Protein AF-A0A0C2FFI2-F1 (afdb_monomer_lite)

Secondary structure (DSSP, 8-state):
--TT------SS-----TTGGG---HHHHHHHHHHT-B--EESTT-SSSSEE-SSPP-S--TTS----PPPSSPPPPPPP-SSPPTT-SS-TTTT-B---

Radius of gyration: 14.87 Å; chains: 1; bounding box: 32×34×38 Å

Sequence (100 aa):
MSDEICVQSNGSIKIFLGFRCEGGYPISAYRFLQEEGVVTGGKYRQKDVCQPYTFYPCGKHKDDPFYGPCPKELWRTPKCRRRCQHRYKKSYQQDKHFGM

InterPro domains:
  IPR000668 Peptidase C1A, papain C-terminal [PF00112] (20-98)
  IPR038765 Papain-like cysteine peptidase superfamily [SSF54001] (2-99)

Structure (mmCIF, N/CA/C/O backbone):
data_AF-A0A0C2FFI2-F1
#
_entry.id   AF-A0A0C2FFI2-F1
#
loop_
_atom_site.group_PDB
_atom_site.id
_atom_site.type_symbol
_atom_site.label_atom_id
_atom_site.label_alt_id
_atom_site.label_comp_id
_atom_site.label_asym_id
_atom_site.label_entity_id
_atom_site.label_seq_id
_atom_site.pdbx_PDB_ins_code
_atom_site.Cartn_x
_atom_site.Cartn_y
_atom_site.Cartn_z
_atom_site.occupancy
_atom_site.B_iso_or_equiv
_atom_site.auth_seq_id
_atom_site.auth_comp_id
_atom_site.auth_asym_id
_atom_site.auth_atom_id
_atom_site.pdbx_PDB_model_num
ATOM 1 N N . MET A 1 1 ? 4.949 -7.344 3.440 1.00 33.53 1 MET A N 1
ATOM 2 C CA . MET A 1 1 ? 4.106 -6.573 4.380 1.00 33.53 1 MET A CA 1
ATOM 3 C C . MET A 1 1 ? 3.985 -5.184 3.798 1.00 33.53 1 MET A C 1
ATOM 5 O O . MET A 1 1 ? 5.005 -4.607 3.467 1.00 33.53 1 MET A O 1
ATOM 9 N N . SER A 1 2 ? 2.754 -4.782 3.502 1.00 37.50 2 SER A N 1
ATOM 10 C CA . SER A 1 2 ? 2.402 -3.958 2.343 1.00 37.50 2 SER A CA 1
ATOM 11 C C . SER A 1 2 ? 2.824 -2.489 2.433 1.00 37.50 2 SER A C 1
ATOM 13 O O . SER A 1 2 ? 2.500 -1.805 3.401 1.00 37.50 2 SER A O 1
ATOM 15 N N . ASP A 1 3 ? 3.449 -2.003 1.358 1.00 41.41 3 ASP A N 1
ATOM 16 C CA . ASP A 1 3 ? 3.949 -0.636 1.119 1.00 41.41 3 ASP A CA 1
ATOM 17 C C . ASP A 1 3 ? 2.844 0.438 0.964 1.00 41.41 3 ASP A C 1
ATOM 19 O O . ASP A 1 3 ? 3.021 1.455 0.293 1.00 41.41 3 ASP A O 1
ATOM 23 N N . GLU A 1 4 ? 1.672 0.222 1.563 1.00 51.16 4 GLU A N 1
ATOM 24 C CA . GLU A 1 4 ? 0.473 1.059 1.397 1.00 51.16 4 GLU A CA 1
ATOM 25 C C . GLU A 1 4 ? -0.180 1.455 2.720 1.00 51.16 4 GLU A C 1
ATOM 27 O O . GLU A 1 4 ? -1.368 1.770 2.793 1.00 51.16 4 GLU A O 1
ATOM 32 N N . ILE A 1 5 ? 0.592 1.473 3.798 1.00 52.94 5 ILE A N 1
ATOM 33 C CA . ILE A 1 5 ? 0.086 1.969 5.067 1.00 52.94 5 ILE A CA 1
ATOM 34 C C . ILE A 1 5 ? 0.019 3.502 5.004 1.00 52.94 5 ILE A C 1
ATOM 36 O O . ILE A 1 5 ? 1.027 4.204 5.082 1.00 52.94 5 ILE A O 1
ATOM 40 N N . CYS A 1 6 ? -1.191 4.039 4.833 1.00 51.91 6 CYS A N 1
ATOM 41 C CA . CYS A 1 6 ? -1.430 5.467 4.984 1.00 51.91 6 CYS A CA 1
ATOM 42 C C . CYS A 1 6 ? -1.181 5.892 6.437 1.00 51.91 6 CYS A C 1
ATOM 44 O O . CYS A 1 6 ? -2.000 5.599 7.301 1.00 51.91 6 CYS A O 1
ATOM 46 N N . VAL A 1 7 ? -0.158 6.714 6.674 1.00 48.91 7 VAL A N 1
ATOM 47 C CA . VAL A 1 7 ? -0.076 7.547 7.881 1.00 48.91 7 VAL A CA 1
ATOM 48 C C . VAL A 1 7 ? -0.250 9.002 7.468 1.00 48.91 7 VAL A C 1
ATOM 50 O O . VAL A 1 7 ? 0.663 9.631 6.939 1.00 48.91 7 VAL A O 1
ATOM 53 N N . GLN A 1 8 ? -1.449 9.545 7.665 1.00 35.97 8 GLN A N 1
ATOM 54 C CA . GLN A 1 8 ? -1.663 10.991 7.690 1.00 35.97 8 GLN A CA 1
ATOM 55 C C . GLN A 1 8 ? -1.744 11.406 9.157 1.00 35.97 8 GLN A C 1
ATOM 57 O O . GLN A 1 8 ? -2.829 11.502 9.728 1.00 35.97 8 GLN A O 1
ATOM 62 N N . SER A 1 9 ? -0.590 11.631 9.782 1.00 37.09 9 SER A N 1
ATOM 63 C CA . SER A 1 9 ? -0.535 12.372 11.035 1.00 37.09 9 SER A CA 1
ATOM 64 C C . SER A 1 9 ? -0.761 13.844 10.696 1.00 37.09 9 SER A C 1
ATOM 66 O O . SER A 1 9 ? 0.033 14.475 10.001 1.00 37.09 9 SER A O 1
ATOM 68 N N . ASN A 1 10 ? -1.901 14.375 11.130 1.00 35.34 10 ASN A N 1
ATOM 69 C CA . ASN A 1 10 ? -2.296 15.771 10.974 1.00 35.34 10 ASN A CA 1
ATOM 70 C C . ASN A 1 10 ? -1.350 16.680 11.787 1.00 35.34 10 ASN A C 1
ATOM 72 O O . ASN A 1 10 ? -1.679 17.106 12.886 1.00 35.34 10 ASN A O 1
ATOM 76 N N . GLY A 1 11 ? -0.126 16.884 11.297 1.00 38.88 11 GLY A N 1
ATOM 77 C CA . GLY A 1 11 ? 0.853 17.843 11.816 1.00 38.88 11 GLY A CA 1
ATOM 78 C C . GLY A 1 11 ? 1.606 17.477 13.103 1.00 38.88 11 GLY A C 1
ATOM 79 O O . GLY A 1 11 ? 2.672 18.045 13.319 1.00 38.88 11 GLY A O 1
ATOM 80 N N . SER A 1 12 ? 1.138 16.530 13.924 1.00 29.36 12 SER A N 1
ATOM 81 C CA . SER A 1 12 ? 1.661 16.382 15.304 1.00 29.36 12 SER A CA 1
ATOM 82 C C . SER A 1 12 ? 2.531 15.151 15.576 1.00 29.36 12 SER A C 1
ATOM 84 O O . SER A 1 12 ? 3.064 15.015 16.672 1.00 29.36 12 SER A O 1
ATOM 86 N N . ILE A 1 13 ? 2.727 14.265 14.597 1.00 33.94 13 ILE A N 1
ATOM 87 C CA . ILE A 1 13 ? 3.638 13.119 14.732 1.00 33.94 13 ILE A CA 1
ATOM 88 C C . ILE A 1 13 ? 4.635 13.168 13.574 1.00 33.94 13 ILE A C 1
ATOM 90 O O . ILE A 1 13 ? 4.437 12.550 12.528 1.00 33.94 13 ILE A O 1
ATOM 94 N N . LYS A 1 14 ? 5.714 13.939 13.767 1.00 32.03 14 LYS A N 1
ATOM 95 C CA . LYS A 1 14 ? 6.960 13.825 12.994 1.00 32.03 14 LYS A CA 1
ATOM 96 C C . LYS A 1 14 ? 7.737 12.603 13.495 1.00 32.03 14 LYS A C 1
ATOM 98 O O . LYS A 1 14 ? 8.817 12.724 14.060 1.00 32.03 14 LYS A O 1
ATOM 103 N N . ILE A 1 15 ? 7.185 11.410 13.302 1.00 35.97 15 ILE A N 1
ATOM 104 C CA . ILE A 1 15 ? 8.048 10.234 13.192 1.00 35.97 15 ILE A CA 1
ATOM 105 C C . ILE A 1 15 ? 8.632 10.333 11.783 1.00 35.97 15 ILE A C 1
ATOM 107 O O . ILE A 1 15 ? 7.888 10.571 10.833 1.00 35.97 15 ILE A O 1
ATOM 111 N N . PHE A 1 16 ? 9.950 10.227 11.638 1.00 37.62 16 PHE A N 1
ATOM 112 C CA . PHE A 1 16 ? 10.633 10.128 10.347 1.00 37.62 16 PHE A CA 1
ATOM 113 C C . PHE A 1 16 ? 10.138 8.875 9.581 1.00 37.62 16 PHE A C 1
ATOM 115 O O . PHE A 1 16 ? 10.811 7.855 9.520 1.00 37.62 16 PHE A O 1
ATOM 122 N N . LEU A 1 17 ? 8.935 8.920 9.001 1.00 46.88 17 LEU A N 1
ATOM 123 C CA . LEU A 1 17 ? 8.320 7.882 8.155 1.00 46.88 17 LEU A CA 1
ATOM 124 C C . LEU A 1 17 ? 8.731 8.099 6.689 1.00 46.88 17 LEU A C 1
ATOM 126 O O . LEU A 1 17 ? 7.915 8.122 5.770 1.00 46.88 17 LEU A O 1
ATOM 130 N N . GLY A 1 18 ? 10.014 8.402 6.511 1.00 45.69 18 GLY A N 1
ATOM 131 C CA . GLY A 1 18 ? 10.476 9.404 5.561 1.00 45.69 18 GLY A CA 1
ATOM 132 C C . GLY A 1 18 ? 10.732 8.953 4.139 1.00 45.69 18 GLY A C 1
ATOM 133 O O . GLY A 1 18 ? 11.381 9.719 3.445 1.00 45.69 18 GLY A O 1
ATOM 134 N N . PHE A 1 19 ? 10.262 7.787 3.692 1.00 51.91 19 PHE A N 1
ATOM 135 C CA . PHE A 1 19 ? 10.567 7.391 2.319 1.00 51.91 19 PHE A CA 1
ATOM 136 C C . PHE A 1 19 ? 9.461 6.692 1.537 1.00 51.91 19 PHE A C 1
ATOM 138 O O . PHE A 1 19 ? 9.674 6.481 0.369 1.00 51.91 19 PHE A O 1
ATOM 145 N N . ARG A 1 20 ? 8.247 6.417 2.029 1.00 66.19 20 ARG A N 1
ATOM 146 C CA . ARG A 1 20 ? 7.134 5.994 1.146 1.00 66.19 20 ARG A CA 1
ATOM 147 C C . ARG A 1 20 ? 7.530 4.917 0.075 1.00 66.19 20 ARG A C 1
ATOM 149 O O . ARG A 1 20 ? 7.823 3.792 0.444 1.00 66.19 20 ARG A O 1
ATOM 156 N N . CYS A 1 21 ? 7.561 5.230 -1.232 1.00 70.44 21 CYS A N 1
ATOM 157 C CA . CYS A 1 21 ? 8.080 4.332 -2.291 1.00 70.44 21 CYS A CA 1
ATOM 158 C C . CYS A 1 21 ? 9.609 4.390 -2.472 1.00 70.44 21 CYS A C 1
ATOM 160 O O . CYS A 1 21 ? 10.183 3.530 -3.123 1.00 70.44 21 CYS A O 1
ATOM 162 N N . GLU A 1 22 ? 10.257 5.411 -1.931 1.00 72.19 22 GLU A N 1
ATOM 163 C CA . GLU A 1 22 ? 11.708 5.603 -1.825 1.00 72.19 22 GLU A CA 1
ATOM 164 C C . GLU A 1 22 ? 12.319 4.785 -0.660 1.00 72.19 22 GLU A C 1
ATOM 166 O O . GLU A 1 22 ? 13.528 4.827 -0.452 1.00 72.19 22 GLU A O 1
ATOM 171 N N . GLY A 1 23 ? 11.502 4.060 0.128 1.00 67.94 23 GLY A N 1
ATOM 172 C CA . GLY A 1 23 ? 11.933 3.256 1.281 1.00 67.94 23 GLY A CA 1
ATOM 173 C C . GLY A 1 23 ? 11.098 3.458 2.555 1.00 67.94 23 GLY A C 1
ATOM 174 O O . GLY A 1 23 ? 10.145 4.229 2.603 1.00 67.94 23 GLY A O 1
ATOM 175 N N . GLY A 1 24 ? 11.455 2.788 3.648 1.00 74.06 24 GLY A N 1
ATOM 176 C CA . GLY A 1 24 ? 10.749 2.949 4.921 1.00 74.06 24 GLY A CA 1
ATOM 177 C C . GLY A 1 24 ? 11.350 2.128 6.056 1.00 74.06 24 GLY A C 1
ATOM 178 O O . G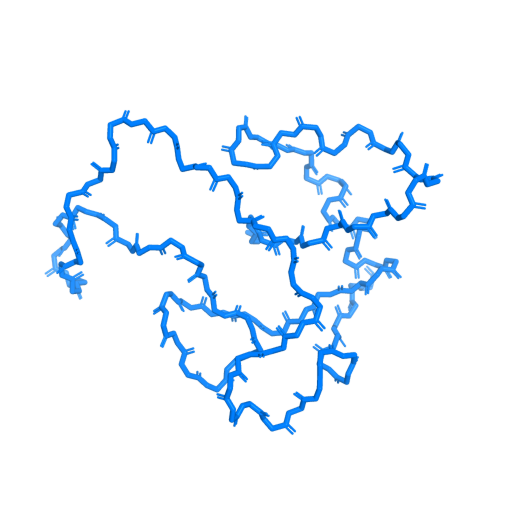LY A 1 24 ? 12.234 1.302 5.838 1.00 74.06 24 GLY A O 1
ATOM 179 N N . TYR A 1 25 ? 10.860 2.353 7.277 1.00 78.06 25 TYR A N 1
ATOM 180 C CA . TYR A 1 25 ? 11.299 1.628 8.470 1.00 78.06 25 TYR A CA 1
ATOM 181 C C . TYR A 1 25 ? 10.279 0.544 8.850 1.00 78.06 25 TYR A C 1
ATOM 183 O O . TYR A 1 25 ? 9.152 0.886 9.223 1.00 78.06 25 TYR A O 1
ATOM 191 N N . PRO A 1 26 ? 10.650 -0.752 8.835 1.00 79.81 26 PRO A N 1
ATOM 192 C CA . PRO A 1 26 ? 9.728 -1.842 9.163 1.00 79.81 26 PRO A CA 1
ATOM 193 C C . PRO A 1 26 ? 9.094 -1.708 10.551 1.00 79.81 26 PRO A C 1
ATOM 195 O O . PRO A 1 26 ? 7.896 -1.922 10.707 1.00 79.81 26 PRO A O 1
ATOM 198 N N . ILE A 1 27 ? 9.870 -1.283 11.556 1.00 83.00 27 ILE A N 1
ATOM 199 C CA . ILE A 1 27 ? 9.371 -1.095 12.928 1.00 83.00 27 ILE A CA 1
ATOM 200 C C . ILE A 1 27 ? 8.230 -0.073 12.998 1.00 83.00 27 ILE A C 1
ATOM 202 O O . ILE A 1 27 ? 7.287 -0.238 13.768 1.00 83.00 27 ILE A O 1
ATOM 206 N N . SER A 1 28 ? 8.276 0.964 12.162 1.00 78.38 28 SER A N 1
ATOM 207 C CA . SER A 1 28 ? 7.226 1.973 12.094 1.00 78.38 28 SER A CA 1
ATOM 208 C C . SER A 1 28 ? 5.944 1.431 11.470 1.00 78.38 28 SER A C 1
ATOM 210 O O . SER A 1 28 ? 4.859 1.816 11.897 1.00 78.38 28 SER A O 1
ATOM 212 N N . ALA A 1 29 ? 6.055 0.520 10.501 1.00 77.44 29 ALA A N 1
ATOM 213 C CA . ALA A 1 29 ? 4.897 -0.154 9.923 1.00 77.44 29 ALA A CA 1
ATOM 214 C C . ALA A 1 29 ? 4.182 -1.025 10.968 1.00 77.44 29 ALA A C 1
ATOM 216 O O . ALA A 1 29 ? 2.957 -0.978 11.063 1.00 77.44 29 ALA A O 1
ATOM 217 N N . TYR A 1 30 ? 4.937 -1.754 11.798 1.00 82.56 30 TYR A N 1
ATOM 218 C CA . TYR A 1 30 ? 4.36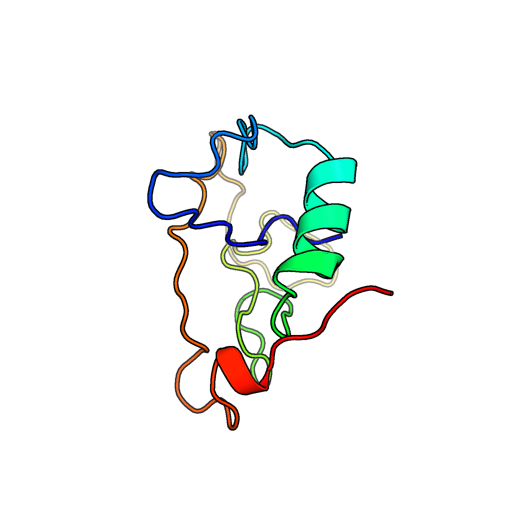8 -2.529 12.906 1.00 82.56 30 TYR A CA 1
ATOM 219 C C . TYR A 1 30 ? 3.695 -1.643 13.957 1.00 82.56 30 TYR A C 1
ATOM 221 O O . TYR A 1 30 ? 2.561 -1.918 14.336 1.00 82.56 30 TYR A O 1
ATOM 229 N N . ARG A 1 31 ? 4.340 -0.545 14.379 1.00 85.19 31 ARG A N 1
ATOM 230 C CA . ARG A 1 31 ? 3.724 0.410 15.318 1.00 85.19 31 ARG A CA 1
ATOM 231 C C . ARG A 1 31 ? 2.432 0.997 14.768 1.00 85.19 31 ARG A C 1
ATOM 233 O O . ARG A 1 31 ? 1.439 1.043 15.476 1.00 85.19 31 ARG A O 1
ATOM 240 N N . PHE A 1 32 ? 2.410 1.376 13.491 1.00 80.69 32 PHE A N 1
ATOM 241 C CA . PHE A 1 32 ? 1.182 1.867 12.873 1.00 80.69 32 PHE A CA 1
ATOM 242 C C . PHE A 1 32 ? 0.086 0.800 12.859 1.00 80.69 32 PHE A C 1
ATOM 244 O O . PHE A 1 32 ? -1.073 1.093 13.139 1.00 80.69 32 PHE A O 1
ATOM 251 N N . LEU A 1 33 ? 0.441 -0.446 12.541 1.00 84.19 33 LEU A N 1
ATOM 252 C CA . LEU A 1 33 ? -0.504 -1.552 12.577 1.00 84.19 33 LEU A CA 1
ATOM 253 C C . LEU A 1 33 ? -1.101 -1.745 13.986 1.00 84.19 33 LEU A C 1
ATOM 255 O O . LEU A 1 33 ? -2.279 -2.074 14.085 1.00 84.19 33 LEU A O 1
ATOM 259 N N . GLN A 1 34 ? -0.334 -1.511 15.052 1.00 87.44 34 GLN A N 1
ATOM 260 C CA . GLN A 1 34 ? -0.809 -1.590 16.440 1.00 87.44 34 GLN A CA 1
ATOM 261 C C . GLN A 1 34 ? -1.637 -0.364 16.867 1.00 87.44 34 GLN A C 1
ATOM 263 O O . GLN A 1 34 ? -2.696 -0.520 17.465 1.00 87.44 34 GLN A O 1
ATOM 268 N N . GLU A 1 35 ? -1.184 0.853 16.554 1.00 86.81 35 GLU A N 1
ATOM 269 C CA . GLU A 1 35 ? -1.798 2.104 17.031 1.00 86.81 35 GLU A CA 1
ATOM 270 C C . GLU A 1 35 ? -2.999 2.547 16.183 1.00 86.81 35 GLU A C 1
ATOM 272 O O . GLU A 1 35 ? -4.036 2.956 16.702 1.00 86.81 35 GLU A O 1
ATOM 277 N N . GLU A 1 36 ? -2.867 2.478 14.859 1.00 83.75 36 GLU A N 1
ATOM 278 C CA . GLU A 1 36 ? -3.845 3.011 13.909 1.00 83.75 36 GLU A CA 1
ATOM 279 C C . GLU A 1 36 ? -4.612 1.915 13.175 1.00 83.75 36 GLU A C 1
ATOM 281 O O . GLU A 1 36 ? -5.763 2.136 12.789 1.00 83.75 36 GLU A O 1
ATOM 286 N N . GLY A 1 37 ? -4.003 0.746 12.987 1.00 84.75 37 GLY A N 1
ATOM 287 C CA . GLY A 1 37 ? -4.583 -0.356 12.232 1.00 84.75 37 GLY A CA 1
ATOM 288 C C . GLY A 1 37 ? -4.633 -0.099 10.723 1.00 84.75 37 GLY A C 1
ATOM 289 O O . GLY A 1 37 ? -4.572 1.030 10.233 1.00 84.75 37 GLY A O 1
ATOM 290 N N . VAL A 1 38 ? -4.761 -1.175 9.954 1.00 88.19 38 VAL A N 1
ATOM 291 C CA . VAL A 1 38 ? -4.794 -1.154 8.485 1.00 88.19 38 VAL A CA 1
ATOM 292 C C . VAL A 1 38 ? -6.097 -1.741 7.971 1.00 88.19 38 VAL A C 1
ATOM 294 O O . VAL A 1 38 ? -6.673 -2.626 8.592 1.00 88.19 38 VAL A O 1
ATOM 297 N N . VAL A 1 39 ? -6.576 -1.253 6.832 1.00 90.25 39 VAL A N 1
ATOM 298 C CA . VAL A 1 39 ? -7.770 -1.816 6.188 1.00 90.25 39 VAL A CA 1
ATOM 299 C C . VAL A 1 39 ? -7.430 -3.042 5.349 1.00 90.25 39 VAL A C 1
ATOM 301 O O . VAL A 1 39 ? -6.262 -3.277 5.031 1.00 90.25 39 VAL A O 1
ATOM 304 N N . THR A 1 40 ? -8.437 -3.822 4.954 1.00 91.44 40 THR A N 1
ATOM 305 C CA . THR A 1 40 ? -8.214 -4.925 4.014 1.00 91.44 40 THR A CA 1
ATOM 306 C C . THR A 1 40 ? -7.663 -4.402 2.690 1.00 91.44 40 THR A C 1
ATOM 308 O O . THR A 1 40 ? -8.153 -3.421 2.118 1.00 91.44 40 THR A O 1
ATOM 311 N N . GLY A 1 41 ? -6.645 -5.091 2.186 1.00 89.50 41 GLY A N 1
ATOM 312 C CA . GLY A 1 41 ? -6.024 -4.794 0.907 1.00 89.50 41 GLY A CA 1
ATOM 313 C C . GLY A 1 41 ? -5.845 -6.044 0.064 1.00 89.50 41 GLY A C 1
ATOM 314 O O . GLY A 1 41 ? -6.022 -7.168 0.530 1.00 89.50 41 GLY A O 1
ATOM 315 N N . GLY A 1 42 ? -5.521 -5.840 -1.206 1.00 87.19 42 GLY A N 1
ATOM 316 C CA . GLY A 1 42 ? -5.402 -6.919 -2.179 1.00 87.19 42 GLY A CA 1
ATOM 317 C C . GLY A 1 42 ? -4.563 -6.517 -3.380 1.00 87.19 42 GLY A C 1
ATOM 318 O O . GLY A 1 42 ? -3.972 -5.439 -3.407 1.00 87.19 42 GLY A O 1
ATOM 319 N N . LYS A 1 43 ? -4.524 -7.380 -4.393 1.00 86.12 43 LYS A N 1
ATOM 320 C CA . LYS A 1 43 ? -3.820 -7.118 -5.654 1.00 86.12 43 LYS A CA 1
ATOM 321 C C . LYS A 1 43 ? -4.402 -5.899 -6.376 1.00 86.12 43 LYS A C 1
ATOM 323 O O . LYS A 1 43 ? -5.525 -5.466 -6.107 1.00 86.12 43 LYS A O 1
ATOM 328 N N . TYR A 1 44 ? -3.656 -5.387 -7.352 1.00 86.12 44 TYR A N 1
ATOM 329 C CA . TYR A 1 44 ? -4.130 -4.331 -8.243 1.00 86.12 44 TYR A CA 1
ATOM 330 C C . TYR A 1 44 ? -5.517 -4.661 -8.815 1.00 86.12 44 TYR A C 1
ATOM 332 O O . TYR A 1 44 ? -5.730 -5.744 -9.358 1.00 86.12 44 TYR A O 1
ATOM 340 N N . ARG A 1 45 ? -6.467 -3.724 -8.674 1.00 88.31 45 ARG A N 1
ATOM 341 C CA . ARG A 1 45 ? -7.884 -3.858 -9.084 1.00 88.31 45 ARG A CA 1
ATOM 342 C C . ARG A 1 45 ? -8.658 -5.022 -8.446 1.00 88.31 45 ARG A C 1
ATOM 344 O O . ARG A 1 45 ? -9.741 -5.358 -8.932 1.00 88.31 45 ARG A O 1
ATOM 351 N N . GLN A 1 46 ? -8.159 -5.618 -7.365 1.00 88.81 46 GLN A N 1
ATOM 352 C CA . GLN A 1 46 ? -8.906 -6.640 -6.642 1.00 88.81 46 GLN A CA 1
ATOM 353 C C . GLN A 1 46 ? -10.214 -6.053 -6.090 1.00 88.81 46 GLN A C 1
ATOM 355 O O . GLN A 1 46 ? -10.242 -4.991 -5.461 1.00 88.81 46 GLN A O 1
ATOM 360 N N . LYS A 1 47 ? -11.312 -6.758 -6.358 1.00 90.62 47 LYS A N 1
ATOM 361 C CA . LYS A 1 47 ? -12.633 -6.456 -5.804 1.00 90.62 47 LYS A CA 1
ATOM 362 C C . LYS A 1 47 ? -12.747 -7.059 -4.402 1.00 90.62 47 LYS A C 1
ATOM 364 O O . LYS A 1 47 ? -11.920 -7.876 -4.010 1.00 90.62 47 LYS A O 1
ATOM 369 N N . ASP A 1 48 ? -13.751 -6.625 -3.650 1.00 92.06 48 ASP A N 1
ATOM 370 C CA . ASP A 1 48 ? -14.071 -7.175 -2.324 1.00 92.06 48 ASP A CA 1
ATOM 371 C C . ASP A 1 48 ? -13.006 -6.948 -1.232 1.00 92.06 48 ASP A C 1
ATOM 373 O O . ASP A 1 48 ? -13.015 -7.611 -0.202 1.00 92.06 48 ASP A O 1
ATOM 377 N N . VAL A 1 49 ? -12.132 -5.955 -1.421 1.00 92.12 49 VAL A N 1
ATOM 378 C CA . VAL A 1 49 ? -11.196 -5.434 -0.403 1.00 92.12 49 VAL A CA 1
ATOM 379 C C . VAL A 1 49 ? -11.386 -3.925 -0.239 1.00 92.12 49 VAL A C 1
ATOM 381 O O . VAL A 1 49 ? -11.857 -3.269 -1.166 1.00 92.12 49 VAL A O 1
ATOM 384 N N . CYS A 1 50 ? -11.029 -3.323 0.894 1.00 91.75 50 CYS A N 1
ATOM 385 C CA . CYS A 1 50 ? -11.196 -1.879 1.077 1.00 91.75 50 CYS A CA 1
ATOM 386 C C . CYS A 1 50 ? -10.246 -1.074 0.176 1.00 91.75 50 CYS A C 1
ATOM 388 O O . CYS A 1 50 ? -10.702 -0.176 -0.541 1.00 91.75 50 CYS A O 1
ATOM 390 N N . GLN A 1 51 ? -8.950 -1.397 0.180 1.00 89.88 51 GLN A N 1
ATOM 391 C CA . GLN A 1 51 ? -7.914 -0.678 -0.571 1.00 89.88 51 GLN A CA 1
ATOM 392 C C . GLN A 1 51 ? -7.009 -1.646 -1.348 1.00 89.88 51 GLN A C 1
ATOM 394 O O . GLN A 1 51 ? -6.050 -2.171 -0.790 1.00 89.88 51 GLN A O 1
ATOM 399 N N . PRO A 1 52 ? -7.309 -1.926 -2.631 1.00 90.50 52 PRO A N 1
ATOM 400 C CA . PRO A 1 52 ? -6.418 -2.719 -3.472 1.00 90.50 52 PRO A CA 1
ATOM 401 C C . PRO A 1 52 ? -5.144 -1.942 -3.818 1.00 90.50 52 PRO A C 1
ATOM 403 O O . PRO A 1 52 ? -5.179 -0.712 -3.913 1.00 90.50 52 PRO A O 1
ATOM 406 N N . TYR A 1 53 ? -4.069 -2.681 -4.102 1.00 85.56 53 TYR A N 1
ATOM 407 C CA . TYR A 1 53 ? -2.775 -2.114 -4.465 1.00 85.56 53 TYR A CA 1
ATOM 408 C C . TYR A 1 53 ? -2.891 -1.142 -5.637 1.00 85.56 53 TYR A C 1
ATOM 410 O O . TYR A 1 53 ? -3.578 -1.417 -6.625 1.00 85.56 53 TYR A O 1
ATOM 418 N N . THR A 1 54 ? -2.246 0.015 -5.523 1.00 84.75 54 THR A N 1
ATOM 419 C CA . THR A 1 54 ? -2.436 1.130 -6.459 1.00 84.75 54 THR A CA 1
ATOM 420 C C . THR A 1 54 ? -1.634 0.953 -7.743 1.00 84.75 54 THR A C 1
ATOM 422 O O . THR A 1 54 ? -2.082 1.372 -8.815 1.00 84.75 54 THR A O 1
ATOM 425 N N . PHE A 1 55 ? -0.453 0.344 -7.661 1.00 86.19 55 PHE A N 1
ATOM 426 C CA . PHE A 1 55 ? 0.408 0.150 -8.825 1.00 86.19 55 PHE A CA 1
ATOM 427 C C . PHE A 1 55 ? 0.032 -1.132 -9.557 1.00 86.19 55 PHE A C 1
ATOM 429 O O . PHE A 1 55 ? -0.222 -2.166 -8.942 1.00 86.19 55 PHE A O 1
ATOM 436 N N . TYR A 1 56 ? -0.010 -1.076 -10.885 1.00 87.69 56 TYR A N 1
ATOM 437 C CA . TYR A 1 56 ? -0.227 -2.285 -11.666 1.00 87.69 56 TYR A CA 1
ATOM 438 C C . TYR A 1 56 ? 1.026 -3.172 -11.624 1.00 87.69 56 TYR A C 1
ATOM 440 O O . TYR A 1 56 ? 2.143 -2.646 -11.592 1.00 87.69 56 TYR A O 1
ATOM 448 N N . PRO A 1 57 ? 0.875 -4.507 -11.653 1.00 88.19 57 PRO A N 1
ATOM 449 C CA . PRO A 1 57 ? 2.019 -5.388 -11.806 1.00 88.19 57 PRO A CA 1
ATOM 450 C C . PRO A 1 57 ? 2.587 -5.205 -13.215 1.00 88.19 57 PRO A C 1
ATOM 452 O O . PRO A 1 57 ? 1.873 -5.326 -14.212 1.00 88.19 57 PRO A O 1
ATOM 455 N N . CYS A 1 58 ? 3.862 -4.838 -13.288 1.00 87.69 58 CYS A N 1
ATOM 456 C CA . CYS A 1 58 ? 4.533 -4.488 -14.531 1.00 87.69 58 CYS A CA 1
ATOM 457 C C . CYS A 1 58 ? 5.471 -5.604 -15.005 1.00 87.69 58 CYS A C 1
ATOM 459 O O . CYS A 1 58 ? 5.929 -6.429 -14.212 1.00 87.69 58 CYS A O 1
ATOM 461 N N . GLY A 1 59 ? 5.789 -5.598 -16.301 1.00 86.94 59 GLY A N 1
ATOM 462 C CA . GLY A 1 59 ? 6.657 -6.605 -16.914 1.00 86.94 59 GLY A CA 1
ATOM 463 C C . GLY A 1 59 ? 5.908 -7.868 -17.348 1.00 86.94 59 GLY A C 1
ATOM 464 O O . GLY A 1 59 ? 4.723 -8.041 -17.070 1.00 86.94 59 GLY A O 1
ATOM 465 N N . LYS A 1 60 ? 6.597 -8.729 -18.104 1.00 85.38 60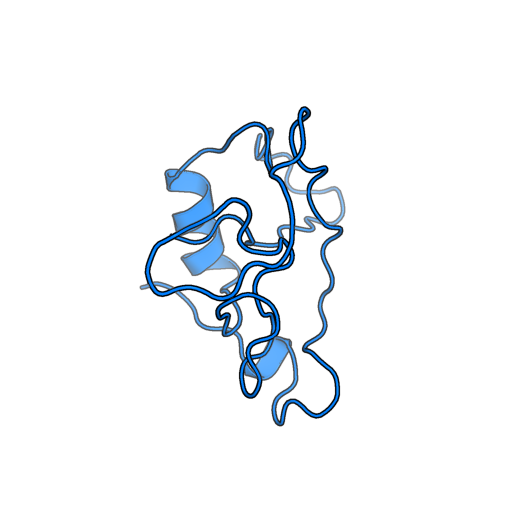 LYS A N 1
ATOM 466 C CA . LYS A 1 60 ? 6.025 -9.963 -18.654 1.00 85.38 60 LYS A CA 1
ATOM 467 C C . LYS A 1 60 ? 6.377 -11.137 -17.743 1.00 85.38 60 LYS A C 1
ATOM 469 O O . LYS A 1 60 ? 7.479 -11.671 -17.829 1.00 85.38 60 LYS A O 1
ATOM 474 N N . HIS A 1 61 ? 5.430 -11.528 -16.898 1.00 83.31 61 HIS A N 1
ATOM 475 C CA . HIS A 1 61 ? 5.522 -12.726 -16.060 1.00 83.31 61 HIS A CA 1
ATOM 476 C C . HIS A 1 61 ? 4.702 -13.846 -16.702 1.00 83.31 61 HIS A C 1
ATOM 478 O O . HIS A 1 61 ? 3.707 -13.575 -17.370 1.00 83.31 61 HIS A O 1
ATOM 484 N N . LYS A 1 62 ? 5.151 -15.096 -16.564 1.00 80.81 62 LYS A N 1
ATOM 485 C CA . LYS A 1 62 ? 4.660 -16.234 -17.363 1.00 80.81 62 LYS A CA 1
ATOM 486 C C . LYS A 1 62 ? 3.156 -16.505 -17.197 1.00 80.81 62 LYS A C 1
ATOM 488 O O . LYS A 1 62 ? 2.518 -16.875 -18.177 1.00 80.81 62 LYS A O 1
ATOM 493 N N . ASP A 1 63 ? 2.610 -16.247 -16.010 1.00 85.00 63 ASP A N 1
ATOM 494 C CA . ASP A 1 63 ? 1.234 -16.601 -15.632 1.00 85.00 63 ASP A CA 1
ATOM 495 C C . ASP A 1 63 ? 0.409 -15.397 -15.134 1.00 85.00 63 ASP A C 1
ATOM 497 O O . ASP A 1 63 ? -0.729 -15.564 -14.694 1.00 85.00 63 ASP A O 1
ATOM 501 N N . ASP A 1 64 ? 0.956 -14.178 -15.223 1.00 81.38 64 ASP A N 1
ATOM 502 C CA . ASP A 1 64 ? 0.241 -12.958 -14.837 1.00 81.38 64 ASP A CA 1
ATOM 503 C C . ASP A 1 64 ? -0.216 -12.156 -16.063 1.00 81.38 64 ASP A C 1
ATOM 505 O O . ASP A 1 64 ? 0.489 -12.090 -17.077 1.00 81.38 64 ASP A O 1
ATOM 509 N N . PRO A 1 65 ? -1.372 -11.472 -15.979 1.00 86.19 65 PRO A N 1
ATOM 510 C CA . PRO A 1 65 ? -1.791 -10.558 -17.027 1.00 86.19 65 PRO A CA 1
ATOM 511 C C . PRO A 1 65 ? -0.755 -9.446 -17.231 1.00 86.19 65 PRO A C 1
ATOM 513 O O . PRO A 1 65 ? -0.279 -8.833 -16.274 1.00 86.19 65 PRO A O 1
ATOM 516 N N . PHE A 1 66 ? -0.443 -9.141 -18.489 1.00 87.69 66 PHE A N 1
ATOM 517 C CA . PHE A 1 66 ? 0.433 -8.023 -18.822 1.00 87.69 66 PHE A CA 1
ATOM 518 C C . PHE A 1 66 ? -0.346 -6.704 -18.764 1.00 87.69 66 PHE A C 1
ATOM 520 O O . PHE A 1 66 ? -1.193 -6.441 -19.617 1.00 87.69 66 PHE A O 1
ATOM 527 N N . TYR A 1 67 ? -0.046 -5.862 -17.772 1.00 86.31 67 TYR A N 1
ATOM 528 C CA . TYR A 1 67 ? -0.673 -4.540 -17.628 1.00 86.31 67 TYR A CA 1
ATOM 529 C C . TYR A 1 67 ? 0.150 -3.403 -18.243 1.00 86.31 67 TYR A C 1
ATOM 531 O O . TYR A 1 67 ? -0.379 -2.309 -18.438 1.00 86.31 67 TYR A O 1
ATOM 539 N N . GLY A 1 68 ? 1.424 -3.646 -18.557 1.00 90.00 68 GLY A N 1
ATOM 540 C CA . GLY A 1 68 ? 2.309 -2.660 -19.168 1.00 90.00 68 GLY A CA 1
ATOM 541 C C . GLY A 1 68 ? 3.786 -2.848 -18.806 1.00 90.00 68 GLY A C 1
ATOM 542 O O . GLY A 1 68 ? 4.127 -3.645 -17.922 1.00 90.00 68 GLY A O 1
ATOM 543 N N . PRO A 1 69 ? 4.685 -2.122 -19.493 1.00 91.25 69 PRO A N 1
ATOM 544 C CA . PRO A 1 69 ? 6.098 -2.080 -19.132 1.00 91.25 69 PRO A CA 1
ATOM 545 C C . PRO A 1 69 ? 6.287 -1.449 -17.747 1.00 91.25 69 PRO A C 1
ATOM 547 O O . PRO A 1 69 ? 5.491 -0.615 -17.323 1.00 91.25 69 PRO A O 1
ATOM 550 N N . CYS A 1 70 ? 7.354 -1.824 -17.044 1.00 88.69 70 CYS A N 1
ATOM 551 C CA . CYS A 1 70 ? 7.711 -1.165 -15.790 1.00 88.69 70 CYS A CA 1
ATOM 552 C C . CYS A 1 70 ? 8.133 0.286 -16.040 1.00 88.69 70 CYS A C 1
ATOM 554 O O . CYS A 1 70 ? 8.764 0.566 -17.067 1.00 88.69 70 CYS A O 1
ATOM 556 N N . PRO A 1 71 ? 7.796 1.220 -15.133 1.00 87.81 71 PRO A N 1
ATOM 557 C CA . PRO A 1 71 ? 8.278 2.583 -15.263 1.00 87.81 71 PRO A CA 1
ATOM 558 C C . PRO A 1 71 ? 9.806 2.597 -15.154 1.00 87.81 71 PRO A C 1
ATOM 560 O O . PRO A 1 71 ? 10.405 1.776 -14.461 1.00 87.81 71 PRO A O 1
ATOM 563 N N . LYS A 1 72 ? 10.435 3.544 -15.852 1.00 88.75 72 LYS A N 1
ATOM 564 C CA . LYS A 1 72 ? 11.885 3.766 -15.755 1.00 88.75 72 LYS A CA 1
ATOM 565 C C . LYS A 1 72 ? 12.273 4.457 -14.449 1.00 88.75 72 LYS A C 1
ATOM 567 O O . LYS A 1 72 ? 13.381 4.280 -13.963 1.00 88.75 72 LYS A O 1
ATOM 572 N N . GLU A 1 73 ? 11.353 5.250 -13.917 1.00 88.12 73 GLU A N 1
ATOM 573 C CA . GLU A 1 73 ? 11.499 5.976 -12.664 1.00 88.12 73 GLU A CA 1
ATOM 574 C C . GLU A 1 73 ? 10.666 5.315 -11.570 1.00 88.12 73 GLU A C 1
ATOM 576 O O . GLU A 1 73 ? 9.717 4.571 -11.836 1.00 88.12 73 GLU A O 1
ATOM 581 N N . LEU A 1 74 ? 11.005 5.622 -10.324 1.00 80.50 74 LEU A N 1
ATOM 582 C CA . LEU A 1 74 ? 10.250 5.161 -9.175 1.00 80.50 74 LEU A CA 1
ATOM 583 C C . LEU A 1 74 ? 8.817 5.715 -9.209 1.00 80.50 74 LEU A C 1
ATOM 585 O O . LEU A 1 74 ? 8.580 6.888 -9.512 1.00 80.50 74 LEU A O 1
ATOM 589 N N . TRP A 1 75 ? 7.847 4.879 -8.845 1.00 80.88 75 TRP A N 1
ATOM 590 C CA . TRP A 1 75 ? 6.476 5.337 -8.680 1.00 80.88 75 TRP A CA 1
ATOM 591 C C . TRP A 1 75 ? 6.391 6.411 -7.598 1.00 80.88 75 TRP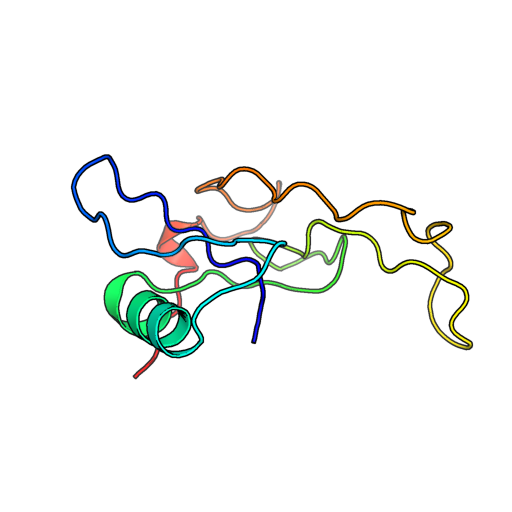 A C 1
ATOM 593 O O . TRP A 1 75 ? 6.838 6.225 -6.465 1.00 80.88 75 TRP A O 1
ATOM 603 N N . ARG A 1 76 ? 5.724 7.522 -7.921 1.00 81.00 76 ARG A N 1
ATOM 604 C CA . ARG A 1 76 ? 5.320 8.481 -6.895 1.00 81.00 76 ARG A CA 1
ATOM 605 C C . ARG A 1 76 ? 4.382 7.781 -5.940 1.00 81.00 76 ARG A C 1
ATOM 607 O O . ARG A 1 76 ? 3.393 7.175 -6.353 1.00 81.00 76 ARG A O 1
ATOM 614 N N . THR A 1 77 ? 4.638 7.934 -4.656 1.00 77.19 77 THR A N 1
ATOM 615 C CA . THR A 1 77 ? 3.776 7.292 -3.681 1.00 77.19 77 THR A CA 1
ATOM 616 C C . THR A 1 77 ? 2.363 7.876 -3.740 1.00 77.19 77 THR A C 1
ATOM 618 O O . THR A 1 77 ? 2.195 9.109 -3.793 1.00 77.19 77 THR A O 1
ATOM 621 N N . PRO A 1 78 ? 1.333 7.016 -3.686 1.00 79.19 78 PRO A N 1
ATOM 622 C CA . PRO A 1 78 ? -0.054 7.436 -3.710 1.00 79.19 78 PRO A CA 1
ATOM 623 C C . PRO A 1 78 ? -0.404 8.361 -2.542 1.00 79.19 78 PRO A C 1
ATOM 625 O O . PRO A 1 78 ? 0.176 8.312 -1.453 1.00 79.19 78 PRO A O 1
ATOM 628 N N . LYS A 1 79 ? -1.382 9.239 -2.776 1.00 77.62 79 LYS A N 1
ATOM 629 C CA . LYS A 1 79 ? -1.982 10.042 -1.707 1.00 77.62 79 LYS A CA 1
ATOM 630 C C . LYS A 1 79 ? -2.763 9.120 -0.778 1.00 77.62 79 LYS A C 1
ATOM 632 O O . LYS A 1 79 ? -3.538 8.294 -1.256 1.00 77.62 79 LYS A O 1
ATOM 637 N N . CYS A 1 80 ? -2.633 9.333 0.527 1.00 75.12 80 CYS A N 1
ATOM 638 C CA . CYS A 1 80 ? -3.507 8.667 1.475 1.00 75.12 80 CYS A CA 1
ATOM 639 C C . CYS A 1 80 ? -4.971 9.049 1.226 1.00 75.12 80 CYS A C 1
ATOM 641 O O . CYS A 1 80 ? -5.306 10.229 1.101 1.00 75.12 80 CYS A O 1
ATOM 643 N N . ARG A 1 81 ? -5.849 8.045 1.207 1.00 80.62 81 ARG A N 1
ATOM 644 C CA . ARG A 1 81 ? -7.299 8.229 1.210 1.00 80.62 81 ARG A CA 1
ATOM 645 C C . ARG A 1 81 ? -7.880 7.428 2.364 1.00 80.62 81 ARG A C 1
ATOM 647 O O . ARG A 1 81 ? -7.704 6.221 2.410 1.00 80.62 81 ARG A O 1
ATOM 654 N N . ARG A 1 82 ? -8.631 8.064 3.262 1.00 85.38 82 ARG A N 1
ATOM 655 C CA . ARG A 1 82 ? -9.352 7.371 4.350 1.00 85.38 82 ARG A CA 1
ATOM 656 C C . ARG A 1 82 ? -10.722 6.877 3.874 1.00 85.38 82 ARG A C 1
ATOM 658 O O . ARG A 1 82 ? -11.752 7.192 4.464 1.00 85.38 82 ARG A O 1
ATOM 665 N N . ARG A 1 83 ? -10.742 6.178 2.737 1.00 89.19 83 ARG A N 1
ATOM 666 C CA . ARG A 1 83 ? -11.960 5.692 2.077 1.00 89.19 83 ARG A CA 1
ATOM 667 C C . ARG A 1 83 ? -11.672 4.383 1.346 1.00 89.19 83 ARG A C 1
ATOM 669 O O . ARG A 1 83 ? -10.637 4.267 0.692 1.00 89.19 83 ARG A O 1
ATOM 676 N N . CYS A 1 84 ? -12.609 3.445 1.431 1.00 90.88 84 CYS A N 1
ATOM 677 C CA . CYS A 1 84 ? -12.581 2.209 0.655 1.00 90.88 84 CYS A CA 1
ATOM 678 C C . CYS A 1 84 ? -13.012 2.427 -0.802 1.00 90.88 84 CYS A C 1
ATOM 680 O O . CYS A 1 84 ? -13.616 3.451 -1.147 1.00 90.88 84 CYS A O 1
ATOM 682 N N . GLN A 1 85 ? -12.734 1.443 -1.657 1.00 91.19 85 GLN A N 1
ATOM 683 C CA . GLN A 1 85 ? -13.206 1.436 -3.036 1.00 91.19 85 GLN A CA 1
ATOM 684 C C . GLN A 1 85 ? -14.738 1.517 -3.128 1.00 91.19 85 GLN A C 1
ATOM 686 O O . GLN A 1 85 ? -15.479 1.153 -2.211 1.00 91.19 85 GLN A O 1
ATOM 691 N N . HIS A 1 86 ? -15.223 2.020 -4.262 1.00 90.00 86 HIS A N 1
ATOM 692 C CA . HIS A 1 86 ? -16.654 2.129 -4.517 1.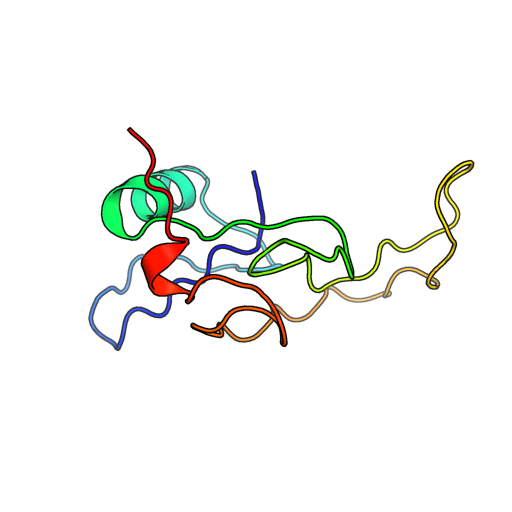00 90.00 86 HIS A CA 1
ATOM 693 C C . HIS A 1 86 ? -17.315 0.739 -4.471 1.00 90.00 86 HIS A C 1
ATOM 695 O O . HIS A 1 86 ? -16.781 -0.210 -5.036 1.00 90.00 86 HIS A O 1
ATOM 701 N N . ARG A 1 87 ? -18.484 0.641 -3.818 1.00 89.62 87 ARG A N 1
ATOM 702 C CA . ARG A 1 87 ? -19.262 -0.599 -3.587 1.00 89.62 87 ARG A CA 1
ATOM 703 C C . ARG A 1 87 ? -18.656 -1.606 -2.601 1.00 89.62 87 ARG A C 1
ATOM 705 O O . ARG A 1 87 ? -19.240 -2.671 -2.421 1.00 89.62 87 ARG A O 1
ATOM 712 N N . TYR A 1 88 ? -17.557 -1.281 -1.919 1.00 94.06 88 TYR A N 1
ATOM 713 C CA . TYR A 1 88 ? -17.127 -2.080 -0.770 1.00 94.06 88 TYR A CA 1
ATOM 714 C C . TYR A 1 88 ? -18.139 -1.958 0.382 1.00 94.06 88 TYR A C 1
ATOM 716 O O . TYR A 1 88 ? -18.663 -0.874 0.639 1.00 94.06 88 TYR A O 1
ATOM 724 N N . LYS A 1 89 ? -18.438 -3.079 1.051 1.00 94.12 89 LYS A N 1
ATOM 725 C CA . LYS A 1 89 ? -19.566 -3.191 1.997 1.00 94.12 89 LYS A CA 1
ATOM 726 C C . LYS A 1 89 ? -19.340 -2.457 3.321 1.00 94.12 89 LYS A C 1
ATOM 728 O O . LYS A 1 89 ? -20.306 -2.013 3.932 1.00 94.12 89 LYS A O 1
ATOM 733 N N . LYS A 1 90 ? -18.091 -2.358 3.779 1.00 94.38 90 LYS A N 1
ATOM 734 C CA . LYS A 1 90 ? -17.730 -1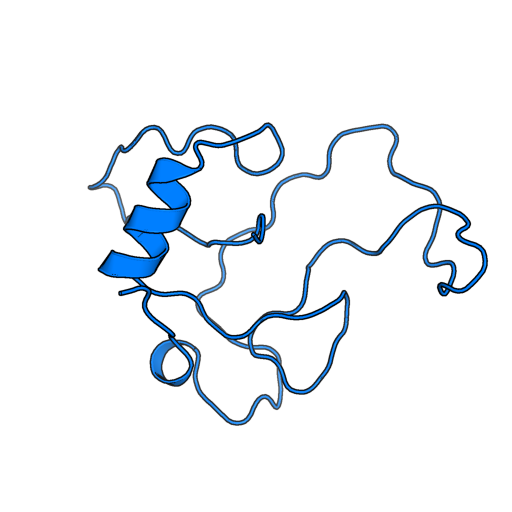.724 5.055 1.00 94.38 90 LYS A CA 1
ATOM 735 C C . LYS A 1 90 ? -17.147 -0.333 4.822 1.00 94.38 90 LYS A C 1
ATOM 737 O O . LYS A 1 90 ? -16.539 -0.064 3.786 1.00 94.38 90 LYS A O 1
ATOM 742 N N . SER A 1 91 ? -17.302 0.559 5.796 1.00 93.94 91 SER A N 1
ATOM 743 C CA . SER A 1 91 ? -16.560 1.823 5.795 1.00 93.94 91 SER A CA 1
ATOM 744 C C . SER A 1 91 ? -15.080 1.597 6.125 1.00 93.94 91 SER A C 1
ATOM 746 O O . SER A 1 91 ? -14.714 0.588 6.720 1.00 93.94 91 SER A O 1
ATOM 748 N N . TYR A 1 92 ? -14.231 2.577 5.802 1.00 88.62 92 TYR A N 1
ATOM 749 C CA . TYR A 1 92 ? -12.795 2.520 6.103 1.00 88.62 92 TYR A CA 1
ATOM 750 C C . TYR A 1 92 ? -12.516 2.290 7.595 1.00 88.62 92 TYR A C 1
ATOM 752 O O . TYR A 1 92 ? -11.625 1.527 7.934 1.00 88.62 92 TYR A O 1
ATOM 760 N N . GLN A 1 93 ? -13.277 2.927 8.494 1.00 92.31 93 GLN A N 1
ATOM 761 C CA . GLN A 1 93 ? -13.066 2.751 9.937 1.00 92.31 93 GLN A CA 1
ATOM 762 C C . GLN A 1 93 ? -13.519 1.369 10.421 1.00 92.31 93 GLN A C 1
ATOM 764 O O . GLN A 1 93 ? -12.852 0.770 11.253 1.00 92.31 93 GLN A O 1
ATOM 769 N N . GLN A 1 94 ? -14.620 0.842 9.875 1.00 94.62 94 GLN A N 1
ATOM 770 C CA . GLN A 1 94 ? -15.133 -0.489 10.228 1.00 94.62 94 GLN A CA 1
ATOM 771 C C . GLN A 1 94 ? -14.258 -1.634 9.712 1.00 94.62 94 GLN A C 1
ATOM 773 O O . GLN A 1 94 ? -14.397 -2.764 10.170 1.00 94.62 94 GLN A O 1
ATOM 778 N N . ASP A 1 95 ? -13.417 -1.360 8.720 1.00 93.25 95 ASP A N 1
ATOM 779 C CA . ASP A 1 95 ? -12.532 -2.346 8.110 1.00 93.25 95 ASP A CA 1
ATOM 780 C C . ASP A 1 95 ? -11.101 -2.279 8.651 1.00 93.25 95 ASP A C 1
ATOM 782 O O . ASP A 1 95 ? -10.228 -2.955 8.124 1.00 93.25 95 ASP A O 1
ATOM 786 N N . LYS A 1 96 ? -10.836 -1.456 9.676 1.00 91.31 96 LYS A N 1
ATOM 787 C CA . LYS A 1 96 ? -9.525 -1.411 10.325 1.00 91.31 96 LYS A CA 1
ATOM 788 C C . LYS A 1 96 ? -9.261 -2.706 11.096 1.00 91.31 96 LYS A C 1
ATOM 790 O O . LYS A 1 96 ? -10.071 -3.150 11.907 1.00 91.31 96 LYS A O 1
ATOM 795 N N . HIS A 1 97 ? -8.075 -3.249 10.878 1.00 89.12 97 HIS A N 1
ATOM 796 C CA . HIS A 1 97 ? -7.509 -4.398 11.560 1.00 89.12 97 HIS A CA 1
ATOM 797 C C . HIS A 1 97 ? -6.228 -3.967 12.266 1.00 89.12 97 HIS A C 1
ATOM 799 O O . HIS A 1 97 ? -5.357 -3.348 11.655 1.00 89.12 97 HIS A O 1
ATOM 805 N N . PHE A 1 98 ? -6.121 -4.298 13.546 1.00 90.31 98 PHE A N 1
ATOM 806 C CA . PHE A 1 98 ? -4.989 -3.925 14.384 1.00 90.31 98 PHE A CA 1
ATOM 807 C C . PHE A 1 98 ? -4.080 -5.133 14.602 1.00 90.31 98 PHE A C 1
ATOM 809 O O . PHE A 1 98 ? -4.551 -6.272 14.662 1.00 90.31 98 PHE A O 1
ATOM 816 N N . GLY A 1 99 ? -2.777 -4.884 14.680 1.00 82.81 99 GLY A N 1
ATOM 817 C CA . GLY A 1 99 ? -1.792 -5.883 15.089 1.00 82.81 99 GLY A CA 1
ATOM 818 C C . GLY A 1 99 ? -1.819 -6.051 16.601 1.00 82.81 99 GLY A C 1
ATOM 819 O O . GLY A 1 99 ? -2.053 -5.075 17.313 1.00 82.81 99 GLY A O 1
ATOM 820 N N . MET A 1 100 ? -1.598 -7.280 17.069 1.00 69.19 100 MET A N 1
ATOM 821 C CA . MET A 1 100 ? -1.342 -7.544 18.488 1.00 69.19 100 MET A CA 1
ATOM 822 C C . MET A 1 100 ? 0.064 -7.098 18.896 1.00 69.19 100 MET A C 1
ATOM 824 O O . MET A 1 100 ? 0.950 -6.983 18.012 1.00 69.19 100 MET A O 1
#

Foldseek 3Di:
DDLQDDDPPPPDDPPCQDQSLHDGDPVVVQVCLAPPFFFFEDDDPDPQGFHYDDDHDDDDDPPDDHPYHDDPDTDDHDDDDLAGDPPHPDGSVRRGHHDD

Organism: NCBI:txid51022

pLDDT: mean 76.98, std 18.64, range [29.36, 94.62]